Protein AF-A0A7W0K2X6-F1 (afdb_monomer_lite)

Foldseek 3Di:
DDDAAEEEEAEAPPPPLLVQQCVLPVSHHYDYDYLVPDDLQVQLVDPAYAYEFAPQDPSSVVVQVVCLVPVSSNNNYAYEYEYCVLDDDHNHPYYDNSVDHNVVCSVVVVVRRD

Sequence (114 aa):
MDDPQVIDAFLDEGSAAVDDVAAALADCRFESRAFGEIDPAGCASLLPTLVLVDATGAAGVAFLGDLDLDPDHVAGAPIVALTTDGEVRAGVDATVDVTAPAEAWVRMVQDLLR

pLDDT: mean 70.43, std 9.6, range [37.56, 86.44]

Radius of gyration: 12.87 Å; chains: 1; bounding box: 29×33×32 Å

Secondary structure (DSSP, 8-state):
-PPPPEEEEE--TT-HHHHHHHHHTTTSEEEEE-GGG--GGGGGG-TTEEEEEE-SSHHHHHHHHHHHH-GGGGTT--EEEEESS-PPPTT-SEEEETTS-HHHHHHHHHHHT-

Structure (mmCIF, N/CA/C/O backbone):
data_AF-A0A7W0K2X6-F1
#
_entry.id   AF-A0A7W0K2X6-F1
#
loop_
_atom_site.group_PDB
_atom_site.id
_atom_site.type_symbol
_atom_site.label_atom_id
_atom_site.label_alt_id
_atom_site.label_comp_id
_atom_site.label_asym_id
_atom_site.label_entity_id
_atom_site.label_seq_id
_atom_site.pdbx_PDB_ins_code
_atom_site.Cartn_x
_atom_site.Cartn_y
_atom_site.Cartn_z
_atom_site.occupancy
_atom_site.B_iso_or_equiv
_atom_site.auth_seq_id
_atom_site.auth_comp_id
_atom_site.auth_asym_id
_atom_site.auth_atom_id
_atom_site.pdbx_PDB_model_num
ATOM 1 N N . MET A 1 1 ? 5.113 -22.968 15.387 1.00 37.56 1 MET A N 1
ATOM 2 C CA . MET A 1 1 ? 5.436 -21.597 15.806 1.00 37.56 1 MET A CA 1
ATOM 3 C C . MET A 1 1 ? 5.251 -20.811 14.536 1.00 37.56 1 MET A C 1
ATOM 5 O O . MET A 1 1 ? 5.981 -21.101 13.601 1.00 37.56 1 MET A O 1
ATOM 9 N N . ASP A 1 2 ? 4.187 -20.021 14.440 1.00 50.50 2 ASP A N 1
ATOM 10 C CA . ASP A 1 2 ? 3.994 -19.134 13.293 1.00 50.50 2 ASP A CA 1
ATOM 11 C C . ASP A 1 2 ? 5.125 -18.106 13.321 1.00 50.50 2 ASP A C 1
ATOM 13 O O . ASP A 1 2 ? 5.329 -17.440 14.340 1.00 50.50 2 ASP A O 1
ATOM 17 N N . ASP A 1 3 ? 5.918 -18.063 12.254 1.00 52.25 3 ASP A N 1
ATOM 18 C CA . ASP A 1 3 ? 6.887 -16.994 12.048 1.00 52.25 3 ASP A CA 1
ATOM 19 C C . ASP A 1 3 ? 6.125 -15.661 11.948 1.00 52.25 3 ASP A C 1
ATOM 21 O O . ASP A 1 3 ? 5.065 -15.613 11.315 1.00 52.25 3 ASP A O 1
ATOM 25 N N . PRO A 1 4 ? 6.609 -14.581 12.587 1.00 55.44 4 PRO A N 1
ATOM 26 C CA . PRO A 1 4 ? 5.953 -13.285 12.498 1.00 55.44 4 PRO A CA 1
ATOM 27 C C . PRO A 1 4 ? 5.925 -12.826 11.038 1.00 55.44 4 PRO A C 1
ATOM 29 O O . PRO A 1 4 ? 6.968 -12.741 10.389 1.00 55.44 4 PRO A O 1
ATOM 32 N N . GLN A 1 5 ? 4.730 -12.524 10.533 1.00 60.25 5 GLN A N 1
ATOM 33 C CA . GLN A 1 5 ? 4.548 -11.983 9.190 1.00 60.25 5 GLN A CA 1
ATOM 34 C C . GLN A 1 5 ? 5.158 -10.580 9.130 1.00 60.25 5 GLN A C 1
ATOM 36 O O . GLN A 1 5 ? 4.933 -9.754 10.025 1.00 60.25 5 GLN A O 1
ATOM 41 N N . VAL A 1 6 ? 5.974 -10.336 8.105 1.00 61.69 6 VAL A N 1
ATOM 42 C CA . VAL A 1 6 ? 6.642 -9.052 7.887 1.00 61.69 6 VAL A CA 1
ATOM 43 C C . VAL A 1 6 ? 5.843 -8.269 6.856 1.00 61.69 6 VAL A C 1
ATOM 45 O O . VAL A 1 6 ? 5.392 -8.813 5.852 1.00 61.69 6 VAL A O 1
ATOM 48 N N . ILE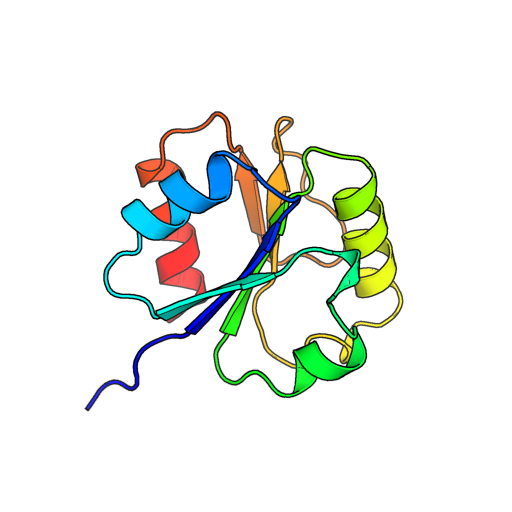 A 1 7 ? 5.629 -6.989 7.124 1.00 63.69 7 ILE A N 1
ATOM 49 C CA . ILE A 1 7 ? 4.995 -6.064 6.195 1.00 63.69 7 ILE A CA 1
ATOM 50 C C . ILE A 1 7 ? 6.004 -4.959 5.921 1.00 63.69 7 ILE A C 1
ATOM 52 O O . ILE A 1 7 ? 6.385 -4.225 6.837 1.00 63.69 7 ILE A O 1
ATOM 56 N N . ASP A 1 8 ? 6.430 -4.860 4.666 1.00 68.31 8 ASP A N 1
ATOM 57 C CA . ASP A 1 8 ? 7.273 -3.774 4.189 1.00 68.31 8 ASP A CA 1
ATOM 58 C C . ASP A 1 8 ? 6.372 -2.721 3.543 1.00 68.31 8 ASP A C 1
ATOM 60 O O . ASP A 1 8 ? 5.610 -2.982 2.610 1.00 68.31 8 ASP A O 1
ATOM 64 N N . ALA A 1 9 ? 6.437 -1.508 4.067 1.00 64.19 9 ALA A N 1
ATOM 65 C CA . ALA A 1 9 ? 5.651 -0.389 3.596 1.00 64.19 9 ALA A CA 1
ATOM 66 C C . ALA A 1 9 ? 6.558 0.675 2.976 1.00 64.19 9 ALA A C 1
ATOM 68 O O . ALA A 1 9 ? 7.453 1.233 3.612 1.00 64.19 9 ALA A O 1
ATOM 69 N N . PHE A 1 10 ? 6.292 0.966 1.714 1.00 69.62 10 PHE A N 1
ATOM 70 C CA . PHE A 1 10 ? 6.958 1.964 0.898 1.00 69.62 10 PHE A CA 1
ATOM 71 C C . PHE A 1 10 ? 6.052 3.180 0.812 1.00 69.62 10 PHE A C 1
ATOM 73 O O . PHE A 1 10 ? 5.091 3.219 0.043 1.00 69.62 10 PHE A O 1
ATOM 80 N N . LEU A 1 11 ? 6.311 4.143 1.685 1.00 65.38 11 LEU A N 1
ATOM 81 C CA . LEU A 1 11 ? 5.427 5.276 1.925 1.00 65.38 11 LEU A CA 1
ATOM 82 C C . LEU A 1 11 ? 6.250 6.568 1.831 1.00 65.38 11 LEU A C 1
ATOM 84 O O . LEU A 1 11 ? 7.464 6.562 2.047 1.00 65.38 11 LEU A O 1
ATOM 88 N N . ASP A 1 12 ? 5.604 7.679 1.480 1.00 60.34 12 ASP A N 1
ATOM 89 C CA . ASP A 1 12 ? 6.258 8.992 1.515 1.00 60.34 12 ASP A CA 1
ATOM 90 C C . ASP A 1 12 ? 6.569 9.380 2.978 1.00 60.34 12 ASP A C 1
ATOM 92 O O . ASP A 1 12 ? 5.844 8.978 3.899 1.00 60.34 12 ASP A O 1
ATOM 96 N N . GLU A 1 13 ? 7.650 10.131 3.223 1.00 53.50 13 GLU A N 1
ATOM 97 C CA . GLU A 1 13 ? 8.030 10.521 4.588 1.00 53.50 13 GLU A CA 1
ATOM 98 C C . GLU A 1 13 ? 6.890 11.305 5.263 1.00 53.50 13 GLU A C 1
ATOM 100 O O . GLU A 1 13 ? 6.507 12.390 4.829 1.00 53.50 13 GLU A O 1
ATOM 105 N N . GLY A 1 14 ? 6.359 10.769 6.368 1.00 54.06 14 GLY A N 1
ATOM 106 C CA . GLY A 1 14 ? 5.288 11.415 7.133 1.00 54.06 14 GLY A CA 1
ATOM 107 C C . GLY A 1 14 ? 3.867 11.138 6.632 1.00 54.06 14 GLY A C 1
ATOM 108 O O . GLY A 1 14 ? 2.950 11.881 6.987 1.00 54.06 14 GLY A O 1
ATOM 109 N N . SER A 1 15 ? 3.656 10.088 5.833 1.00 62.28 15 SER A N 1
ATOM 110 C CA . SER A 1 15 ? 2.307 9.659 5.450 1.00 62.28 15 SER A CA 1
ATOM 111 C C . SER A 1 15 ? 1.516 9.163 6.673 1.00 62.28 15 SER A C 1
ATOM 113 O O . SER A 1 15 ? 1.901 8.201 7.332 1.00 62.28 15 SER A O 1
ATOM 115 N N . ALA A 1 16 ? 0.377 9.801 6.971 1.00 66.38 16 ALA A N 1
ATOM 116 C CA . ALA A 1 16 ? -0.525 9.395 8.060 1.00 66.38 16 ALA A CA 1
ATOM 117 C C . ALA A 1 16 ? -1.063 7.962 7.881 1.00 66.38 16 ALA A C 1
ATOM 119 O O . ALA A 1 16 ? -1.401 7.293 8.855 1.00 66.38 16 ALA A O 1
ATOM 120 N N . ALA A 1 17 ? -1.070 7.466 6.640 1.00 63.97 17 ALA A N 1
ATOM 121 C CA . ALA A 1 17 ? -1.428 6.090 6.336 1.00 63.97 17 ALA A CA 1
ATOM 122 C C . ALA A 1 17 ? -0.454 5.076 6.969 1.00 63.97 17 ALA A C 1
ATOM 124 O O . ALA A 1 17 ? -0.873 3.965 7.269 1.00 63.97 17 ALA A O 1
ATOM 125 N N . VAL A 1 18 ? 0.814 5.444 7.225 1.00 63.88 18 VAL A N 1
ATOM 126 C CA . VAL A 1 18 ? 1.801 4.569 7.895 1.00 63.88 18 VAL A CA 1
ATOM 127 C C . VAL A 1 18 ? 1.316 4.205 9.297 1.00 63.88 18 VAL A C 1
ATOM 129 O O . VAL A 1 18 ? 1.273 3.031 9.664 1.00 63.88 18 VAL A O 1
ATOM 132 N N . ASP A 1 19 ? 0.950 5.224 10.074 1.00 70.38 19 ASP A N 1
ATOM 133 C CA . ASP A 1 19 ? 0.585 5.075 11.478 1.00 70.38 19 ASP A CA 1
ATOM 134 C C . ASP A 1 19 ? -0.753 4.350 11.620 1.00 70.38 19 ASP A C 1
ATOM 136 O O . ASP A 1 19 ? -0.883 3.449 12.451 1.00 70.38 19 ASP A O 1
ATOM 140 N N . ASP A 1 20 ? -1.724 4.687 10.767 1.00 71.81 20 ASP A N 1
ATOM 141 C CA . ASP A 1 20 ? -3.028 4.026 10.746 1.00 71.81 20 ASP A CA 1
ATOM 142 C C . ASP A 1 20 ? -2.894 2.545 10.373 1.00 71.81 20 ASP A C 1
ATOM 144 O O . ASP A 1 20 ? -3.550 1.687 10.974 1.00 71.81 20 ASP A O 1
ATOM 148 N N . VAL A 1 21 ? -2.012 2.221 9.419 1.00 67.69 21 VAL A N 1
ATOM 149 C CA . VAL A 1 21 ? -1.805 0.838 8.994 1.00 67.69 21 VAL A CA 1
ATOM 150 C C . VAL A 1 21 ? -1.066 0.025 10.055 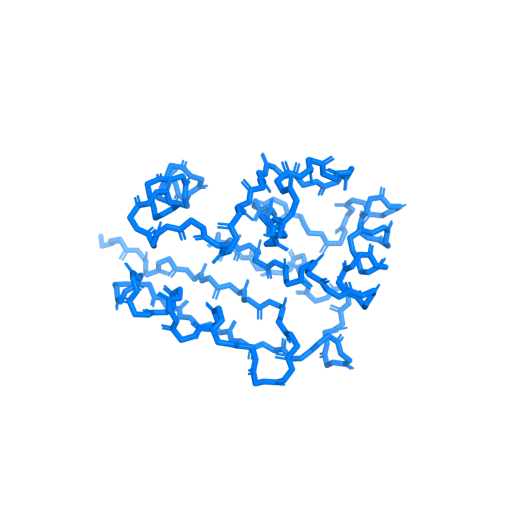1.00 67.69 21 VAL A C 1
ATOM 152 O O . VAL A 1 21 ? -1.505 -1.074 10.405 1.00 67.69 21 VAL A O 1
ATOM 155 N N . ALA A 1 22 ? 0.019 0.570 10.605 1.00 69.38 22 ALA A N 1
ATOM 156 C CA . ALA A 1 22 ? 0.789 -0.080 11.660 1.00 69.38 22 ALA A CA 1
ATOM 157 C C . ALA A 1 22 ? -0.052 -0.294 12.931 1.00 69.38 22 ALA A C 1
ATOM 159 O O . ALA A 1 22 ? 0.029 -1.351 13.558 1.00 69.38 22 ALA A O 1
ATOM 160 N N . ALA A 1 23 ? -0.907 0.669 13.290 1.00 74.19 23 ALA A N 1
ATOM 161 C CA . ALA A 1 23 ? -1.826 0.538 14.418 1.00 74.19 23 ALA A CA 1
ATOM 162 C C . ALA A 1 23 ? -2.877 -0.559 14.191 1.00 74.19 23 ALA A C 1
ATOM 164 O O . ALA A 1 23 ? -3.228 -1.286 15.123 1.00 74.19 23 ALA A O 1
ATOM 165 N N . ALA A 1 24 ? -3.373 -0.695 12.961 1.00 69.56 24 ALA A N 1
ATOM 166 C CA . ALA A 1 24 ? -4.379 -1.690 12.615 1.00 69.56 24 ALA A CA 1
ATOM 167 C C . ALA A 1 24 ? -3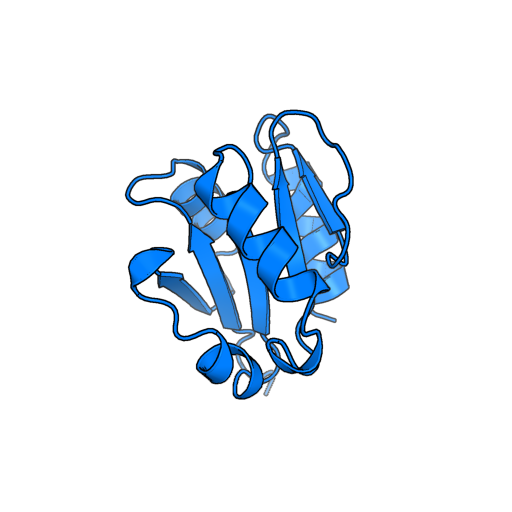.808 -3.116 12.482 1.00 69.56 24 ALA A C 1
ATOM 169 O O . ALA A 1 24 ? -4.547 -4.092 12.619 1.00 69.56 24 ALA A O 1
ATOM 170 N N . LEU A 1 25 ? -2.496 -3.241 12.258 1.00 69.62 25 LEU A N 1
ATOM 171 C CA . LEU A 1 25 ? -1.767 -4.503 12.098 1.00 69.62 25 LEU A CA 1
ATOM 172 C C . LEU A 1 25 ? -0.698 -4.688 13.186 1.00 69.62 25 LEU A C 1
ATOM 174 O O . LEU A 1 25 ? 0.421 -5.112 12.909 1.00 69.62 25 LEU A O 1
ATOM 178 N N . ALA A 1 26 ? -1.058 -4.407 14.441 1.00 68.62 26 ALA A N 1
ATOM 179 C CA . ALA A 1 26 ? -0.139 -4.426 15.584 1.00 68.62 26 ALA A CA 1
ATOM 180 C C . ALA A 1 26 ? 0.539 -5.788 15.860 1.00 68.62 26 ALA A C 1
ATOM 182 O O . ALA A 1 26 ? 1.565 -5.833 16.539 1.00 68.62 26 ALA A O 1
ATOM 183 N N . ASP A 1 27 ? -0.019 -6.891 15.350 1.00 67.50 27 ASP A N 1
ATOM 184 C CA . ASP A 1 27 ? 0.559 -8.239 15.458 1.00 67.50 27 ASP A CA 1
ATOM 185 C C . ASP A 1 27 ? 1.627 -8.537 14.382 1.00 67.50 27 ASP A C 1
ATOM 187 O O . ASP A 1 27 ? 2.310 -9.560 14.457 1.00 67.50 27 ASP A O 1
ATOM 191 N N . CYS A 1 28 ? 1.783 -7.664 13.380 1.00 65.88 28 CYS A N 1
ATOM 192 C CA . CYS A 1 28 ? 2.743 -7.821 12.287 1.00 65.88 28 CYS A CA 1
ATOM 193 C C . CYS A 1 28 ? 4.033 -7.041 12.562 1.00 65.88 28 CYS A C 1
ATOM 195 O O . CYS A 1 28 ? 4.028 -5.982 13.194 1.00 65.88 2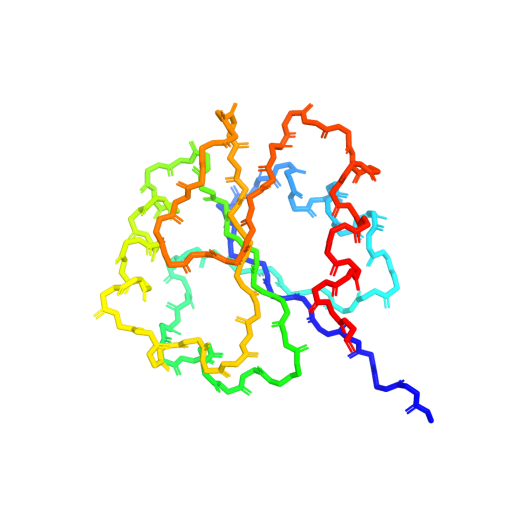8 CYS A O 1
ATOM 197 N N . ARG A 1 29 ? 5.165 -7.530 12.042 1.00 68.69 29 ARG A N 1
ATOM 198 C CA . ARG A 1 29 ? 6.404 -6.747 12.043 1.00 68.69 29 ARG A CA 1
ATOM 199 C C . ARG A 1 29 ? 6.344 -5.749 10.890 1.00 68.69 29 ARG A C 1
ATOM 201 O O . ARG A 1 29 ? 6.365 -6.160 9.738 1.00 68.69 29 ARG A O 1
ATOM 208 N N . PHE A 1 30 ? 6.297 -4.462 11.215 1.00 69.12 30 PHE A N 1
ATOM 209 C CA . PHE A 1 30 ? 6.220 -3.380 10.237 1.00 69.12 30 PHE A CA 1
ATOM 210 C C . PHE A 1 30 ? 7.599 -2.763 9.982 1.00 69.12 30 PHE A C 1
ATOM 212 O O . PHE A 1 30 ? 8.264 -2.327 10.925 1.00 69.12 30 PHE A O 1
ATOM 219 N N . GLU A 1 31 ? 8.021 -2.703 8.722 1.00 71.75 31 GLU A N 1
ATOM 220 C CA . GLU A 1 31 ? 9.181 -1.924 8.284 1.00 71.75 31 GLU A CA 1
ATOM 221 C C . GLU A 1 31 ? 8.724 -0.869 7.275 1.00 71.75 31 GLU A C 1
ATOM 223 O O . GLU A 1 31 ? 8.195 -1.197 6.221 1.00 71.75 31 GLU A O 1
ATOM 228 N N . SER A 1 32 ? 8.909 0.413 7.595 1.00 70.81 32 SER A N 1
ATOM 229 C CA . SER A 1 32 ? 8.605 1.519 6.680 1.00 70.81 32 SER A CA 1
ATOM 230 C C . SER A 1 32 ? 9.888 2.093 6.088 1.00 70.81 32 SER A C 1
ATOM 232 O O . SER A 1 32 ? 10.833 2.357 6.839 1.00 70.81 32 SER A O 1
ATOM 234 N N . ARG A 1 33 ? 9.921 2.339 4.776 1.00 71.69 33 ARG A N 1
ATOM 235 C CA . ARG A 1 33 ? 11.054 2.981 4.087 1.00 71.69 33 ARG A CA 1
ATOM 236 C C . ARG A 1 33 ? 10.559 4.054 3.124 1.00 71.69 33 ARG A C 1
ATOM 238 O O . ARG A 1 33 ? 9.508 3.883 2.505 1.00 71.69 33 ARG A O 1
ATOM 245 N N . ALA A 1 34 ? 11.327 5.133 2.981 1.00 70.00 34 ALA A N 1
ATOM 246 C CA . ALA A 1 34 ? 11.034 6.157 1.986 1.00 70.00 34 ALA A CA 1
ATOM 247 C C . ALA A 1 34 ? 11.345 5.638 0.576 1.00 70.00 34 ALA A C 1
ATOM 249 O O . ALA A 1 34 ? 12.306 4.892 0.383 1.00 70.00 34 ALA A O 1
ATOM 250 N N . PHE A 1 35 ? 10.590 6.085 -0.433 1.00 65.12 35 PHE A N 1
ATOM 251 C CA . PHE A 1 35 ? 10.767 5.627 -1.820 1.00 65.12 35 PHE A CA 1
ATOM 252 C C . PHE A 1 35 ? 12.201 5.762 -2.350 1.00 65.12 35 PHE A C 1
ATOM 254 O O . PHE A 1 35 ? 12.686 4.882 -3.054 1.00 65.12 35 PHE A O 1
ATOM 261 N N . GLY A 1 36 ? 12.899 6.841 -1.986 1.00 64.88 36 GLY A N 1
ATOM 262 C CA . GLY A 1 36 ? 14.282 7.088 -2.411 1.00 64.88 36 GLY A CA 1
ATOM 263 C C . GLY A 1 36 ? 15.334 6.183 -1.757 1.00 64.88 36 GLY A C 1
ATOM 264 O O . GLY A 1 36 ? 16.491 6.215 -2.171 1.00 64.88 36 GLY A O 1
ATOM 265 N N . GLU A 1 37 ? 14.958 5.400 -0.744 1.00 68.44 37 GLU A N 1
ATOM 266 C CA . GLU A 1 37 ? 15.846 4.495 -0.001 1.00 68.44 37 GLU A CA 1
ATOM 267 C C . GLU A 1 37 ? 15.662 3.024 -0.399 1.00 68.44 37 GLU A C 1
ATOM 269 O O . GLU A 1 37 ? 16.388 2.151 0.082 1.00 68.44 37 GLU A O 1
ATOM 274 N N . ILE A 1 38 ? 14.691 2.735 -1.267 1.00 67.31 38 ILE A N 1
ATOM 275 C CA . ILE A 1 38 ? 14.392 1.380 -1.717 1.00 67.31 38 ILE A CA 1
ATOM 276 C C . ILE A 1 38 ? 15.278 1.070 -2.916 1.00 67.31 38 ILE A C 1
ATOM 278 O O . ILE A 1 38 ? 15.164 1.698 -3.966 1.00 67.31 38 ILE A O 1
ATOM 282 N N . ASP A 1 39 ? 16.136 0.066 -2.766 1.00 66.06 39 ASP A N 1
ATOM 283 C CA . ASP A 1 39 ? 16.723 -0.609 -3.917 1.00 66.06 39 ASP A CA 1
ATOM 284 C C . ASP A 1 39 ? 15.668 -1.575 -4.489 1.00 66.06 39 ASP A C 1
ATOM 286 O O . ASP A 1 39 ? 15.296 -2.524 -3.787 1.00 66.06 39 ASP A O 1
ATOM 290 N N . PRO A 1 40 ? 15.176 -1.370 -5.727 1.00 55.94 40 PRO A N 1
ATOM 291 C CA . PRO A 1 40 ? 14.179 -2.244 -6.346 1.00 55.94 40 PRO A CA 1
ATOM 292 C C . PRO A 1 40 ? 14.621 -3.712 -6.397 1.00 55.94 40 PRO A C 1
ATOM 294 O O . PRO A 1 40 ? 13.797 -4.612 -6.267 1.00 55.94 40 PRO A O 1
ATOM 297 N N . ALA A 1 41 ? 15.928 -3.974 -6.507 1.00 60.06 41 ALA A N 1
ATOM 298 C CA . ALA A 1 41 ? 16.476 -5.328 -6.506 1.00 60.06 41 ALA A CA 1
ATOM 299 C C . ALA A 1 41 ? 16.486 -5.976 -5.105 1.00 60.06 41 ALA A C 1
ATOM 301 O O . ALA A 1 41 ? 16.619 -7.195 -4.983 1.00 60.06 41 ALA A O 1
ATOM 302 N N . GLY A 1 42 ? 16.345 -5.182 -4.039 1.00 58.81 42 GLY A N 1
ATOM 303 C CA . GLY A 1 42 ? 16.289 -5.650 -2.653 1.00 58.81 42 GLY A CA 1
ATOM 304 C C . GLY A 1 42 ? 14.934 -6.240 -2.248 1.00 58.81 42 GLY A C 1
ATOM 305 O O . GLY A 1 42 ? 14.881 -7.032 -1.304 1.00 58.81 42 GLY A O 1
ATOM 306 N N . CYS A 1 43 ? 13.860 -5.907 -2.970 1.00 56.81 43 CYS A N 1
ATOM 307 C CA . CYS A 1 43 ? 12.502 -6.379 -2.687 1.00 56.81 43 CYS A CA 1
ATOM 308 C C . CYS A 1 43 ? 12.329 -7.892 -2.917 1.00 56.81 43 CYS A C 1
ATOM 310 O O . CYS A 1 43 ? 11.578 -8.545 -2.196 1.00 56.81 43 CYS A O 1
ATOM 312 N N . ALA A 1 44 ? 13.086 -8.487 -3.843 1.00 53.53 44 ALA A N 1
ATOM 313 C CA . ALA A 1 44 ? 12.999 -9.909 -4.186 1.00 53.53 44 ALA A CA 1
ATOM 314 C C . ALA A 1 44 ? 13.529 -10.867 -3.095 1.00 53.53 44 ALA A C 1
ATOM 316 O O . ALA A 1 44 ? 13.302 -12.074 -3.165 1.00 53.53 44 ALA A O 1
ATOM 317 N N . SER A 1 45 ? 14.250 -10.362 -2.085 1.00 54.06 45 SER A N 1
ATOM 318 C CA . SER A 1 45 ? 14.788 -11.174 -0.978 1.00 54.06 45 SER A CA 1
ATOM 319 C C . SER A 1 45 ? 13.808 -11.331 0.198 1.00 54.06 45 SER A C 1
ATOM 321 O O . SER A 1 45 ? 14.162 -11.944 1.212 1.00 54.06 45 SER A O 1
ATOM 323 N N . LEU A 1 46 ? 12.614 -10.748 0.106 1.00 54.16 46 LEU A N 1
ATOM 324 C CA . LEU A 1 46 ? 11.680 -10.612 1.217 1.00 54.16 46 LEU A CA 1
ATOM 325 C C . LEU A 1 46 ? 10.664 -11.777 1.218 1.00 54.16 46 LEU A C 1
ATOM 327 O O . LEU A 1 46 ? 9.716 -11.809 0.442 1.00 54.16 46 LEU A O 1
ATOM 331 N N . LEU A 1 47 ? 10.894 -12.778 2.075 1.00 53.44 47 LEU A N 1
ATOM 332 C CA . LEU A 1 47 ? 9.966 -13.888 2.358 1.00 53.44 47 LEU A CA 1
ATOM 333 C C . LEU A 1 47 ? 9.035 -13.528 3.531 1.00 53.44 47 LEU A C 1
ATOM 335 O O . LEU A 1 47 ? 9.496 -12.894 4.477 1.00 53.44 47 LEU A O 1
ATOM 339 N N . PRO A 1 48 ? 7.848 -14.157 3.609 1.00 57.16 48 PRO A N 1
ATOM 340 C CA . PRO A 1 48 ? 6.634 -13.643 2.979 1.00 57.16 48 PRO A CA 1
ATOM 341 C C . PRO A 1 48 ? 6.350 -12.215 3.460 1.00 57.16 48 PRO A C 1
ATOM 343 O O . PRO A 1 48 ? 5.962 -11.990 4.609 1.00 57.16 48 PRO A O 1
ATOM 346 N N . THR A 1 49 ? 6.552 -11.267 2.557 1.00 70.62 49 THR A N 1
ATOM 347 C CA . THR A 1 49 ? 6.356 -9.850 2.827 1.00 70.62 49 THR A CA 1
ATOM 348 C C . THR A 1 49 ? 5.160 -9.351 2.038 1.00 70.62 49 THR A C 1
ATOM 350 O O . THR A 1 49 ? 5.074 -9.588 0.839 1.00 70.62 49 THR A O 1
ATOM 353 N N . LEU A 1 50 ? 4.237 -8.651 2.692 1.00 76.56 50 LEU A N 1
ATOM 354 C CA . LEU A 1 50 ? 3.302 -7.783 1.979 1.00 76.56 50 LEU A CA 1
ATOM 355 C C . LEU A 1 50 ? 4.005 -6.463 1.689 1.00 76.56 50 LEU A C 1
ATOM 357 O O . LEU A 1 50 ? 4.586 -5.872 2.600 1.00 76.56 50 LEU A O 1
ATOM 361 N N . VAL A 1 51 ? 3.898 -5.994 0.453 1.00 79.69 51 VAL A N 1
ATOM 362 C CA . VAL A 1 51 ? 4.397 -4.692 0.033 1.00 79.69 51 VAL A CA 1
ATOM 363 C C . VAL A 1 51 ? 3.246 -3.697 -0.037 1.00 79.69 51 VAL A C 1
ATOM 365 O O . VAL A 1 51 ? 2.326 -3.861 -0.833 1.00 79.69 51 VAL A O 1
ATOM 368 N N . LEU A 1 52 ? 3.304 -2.636 0.763 1.00 81.25 52 LEU A N 1
ATOM 369 C CA . LEU A 1 52 ? 2.362 -1.516 0.681 1.00 81.25 52 LEU A CA 1
ATOM 370 C C . LEU A 1 52 ? 3.021 -0.339 -0.025 1.00 81.25 52 LEU A C 1
ATOM 372 O O . LEU A 1 52 ? 4.125 0.039 0.342 1.00 81.25 52 LEU A O 1
ATOM 376 N N . VAL A 1 53 ? 2.348 0.271 -0.995 1.00 81.88 53 VAL A N 1
ATOM 377 C CA . VAL A 1 53 ? 2.881 1.421 -1.737 1.00 81.88 53 VAL A CA 1
ATOM 378 C C . VAL A 1 53 ? 1.954 2.620 -1.585 1.00 81.88 53 VAL A C 1
ATOM 380 O O . VAL A 1 53 ? 0.803 2.551 -2.015 1.00 81.88 53 VAL A O 1
ATOM 383 N N . ASP A 1 54 ? 2.445 3.731 -1.021 1.00 82.94 54 ASP A N 1
ATOM 384 C CA . ASP A 1 54 ? 1.710 5.005 -0.992 1.00 82.94 54 ASP A CA 1
ATOM 385 C C . ASP A 1 54 ? 1.641 5.595 -2.391 1.00 82.94 54 ASP A C 1
ATOM 387 O O . ASP A 1 54 ? 2.547 6.273 -2.869 1.00 82.94 54 ASP A O 1
ATOM 391 N N . ALA A 1 55 ? 0.525 5.341 -3.044 1.00 83.12 55 ALA A N 1
ATOM 392 C CA . ALA A 1 55 ? 0.282 5.710 -4.412 1.00 83.12 55 ALA A CA 1
ATOM 393 C C . ALA A 1 55 ? -0.685 6.916 -4.494 1.00 83.12 55 ALA A C 1
ATOM 395 O O . ALA A 1 55 ? -1.267 7.192 -5.547 1.00 83.12 55 ALA A O 1
ATOM 396 N N . THR A 1 56 ? -0.844 7.675 -3.405 1.00 82.38 56 THR A N 1
ATOM 397 C CA . THR A 1 56 ? -1.633 8.920 -3.380 1.00 82.38 56 THR A CA 1
ATOM 398 C C . THR A 1 56 ? -0.915 10.080 -4.077 1.00 82.38 56 THR A C 1
ATOM 400 O O . THR A 1 56 ? -1.557 10.986 -4.613 1.00 82.38 56 THR A O 1
ATOM 403 N N . GLY A 1 57 ? 0.421 10.030 -4.118 1.00 77.81 57 GLY A N 1
ATOM 404 C CA . GLY A 1 57 ? 1.291 10.984 -4.801 1.00 77.81 57 GLY A CA 1
ATOM 405 C C . GLY A 1 57 ? 1.933 10.427 -6.077 1.00 77.81 57 GLY A C 1
ATOM 406 O O . GLY A 1 57 ? 1.959 9.222 -6.328 1.00 77.81 57 GLY A O 1
ATOM 407 N N . ALA A 1 58 ? 2.513 11.319 -6.889 1.00 80.12 58 ALA A N 1
ATOM 408 C CA . ALA A 1 58 ? 3.131 10.953 -8.168 1.00 80.12 58 ALA A CA 1
ATOM 409 C C . ALA A 1 58 ? 4.352 10.021 -8.023 1.00 80.12 58 ALA A C 1
ATOM 411 O O . ALA A 1 58 ? 4.623 9.239 -8.931 1.00 80.12 58 ALA A O 1
ATOM 412 N N . ALA A 1 59 ? 5.071 10.084 -6.895 1.00 79.31 59 ALA A N 1
ATOM 413 C CA . ALA A 1 59 ? 6.232 9.233 -6.630 1.00 79.31 59 ALA A CA 1
ATOM 414 C C . ALA A 1 59 ? 5.843 7.751 -6.519 1.00 79.31 59 ALA A C 1
ATOM 416 O O . ALA A 1 59 ? 6.428 6.917 -7.205 1.00 79.31 59 ALA A O 1
ATOM 417 N N . GLY A 1 60 ? 4.803 7.429 -5.746 1.00 78.00 60 GLY A N 1
ATOM 418 C CA . GLY A 1 60 ? 4.311 6.056 -5.648 1.00 78.00 60 GLY A CA 1
ATOM 419 C C . GLY A 1 60 ? 3.654 5.555 -6.931 1.00 78.00 60 GLY A C 1
ATOM 420 O O . GLY A 1 60 ? 3.821 4.393 -7.282 1.00 78.00 60 GLY A O 1
ATOM 421 N N . VAL A 1 61 ? 2.964 6.425 -7.685 1.00 82.06 61 VAL A N 1
ATOM 422 C CA . VAL A 1 61 ? 2.460 6.072 -9.031 1.00 82.06 61 VAL A CA 1
ATOM 423 C C . VAL A 1 61 ? 3.615 5.647 -9.944 1.00 82.06 61 VAL A C 1
ATOM 425 O O . VAL A 1 61 ? 3.503 4.637 -10.633 1.00 82.06 61 VAL A O 1
ATOM 428 N N . ALA A 1 62 ? 4.714 6.409 -9.947 1.00 81.94 62 ALA A N 1
ATOM 429 C CA . ALA A 1 62 ? 5.891 6.101 -10.753 1.00 81.94 62 ALA A CA 1
ATOM 430 C C . ALA A 1 62 ? 6.562 4.796 -10.304 1.00 81.94 62 ALA A C 1
ATOM 432 O O . ALA A 1 62 ? 6.846 3.953 -11.146 1.00 81.94 62 ALA A O 1
ATOM 433 N N . PHE A 1 63 ? 6.713 4.588 -8.991 1.00 79.12 63 PHE A N 1
ATOM 434 C CA . PHE A 1 63 ? 7.270 3.355 -8.432 1.00 79.12 63 PHE A CA 1
ATOM 435 C C . PHE A 1 63 ? 6.465 2.112 -8.839 1.00 79.12 63 PHE A C 1
ATOM 437 O O . PHE A 1 63 ? 7.045 1.124 -9.274 1.00 79.12 63 PHE A O 1
ATOM 444 N N . LEU A 1 64 ? 5.129 2.167 -8.778 1.00 79.94 64 LEU A N 1
ATOM 445 C CA . LEU A 1 64 ? 4.276 1.074 -9.266 1.00 79.94 64 LEU A CA 1
ATOM 446 C C . LEU A 1 64 ? 4.450 0.821 -10.768 1.00 79.94 64 LEU A C 1
ATOM 448 O O . LEU A 1 64 ? 4.448 -0.327 -11.199 1.00 79.94 64 LEU A O 1
ATOM 452 N N . GLY A 1 65 ? 4.619 1.883 -11.561 1.00 79.00 65 GLY A N 1
ATOM 453 C CA . GLY A 1 65 ? 4.927 1.757 -12.985 1.00 79.00 65 GLY A CA 1
ATOM 454 C C . GLY A 1 65 ? 6.264 1.057 -13.237 1.00 79.00 65 GLY A C 1
ATOM 455 O O . GLY A 1 65 ? 6.347 0.210 -14.121 1.00 79.00 65 GLY A O 1
ATOM 456 N N . ASP A 1 66 ? 7.288 1.359 -12.439 1.00 76.38 66 ASP A N 1
ATOM 457 C CA . ASP A 1 66 ? 8.597 0.707 -12.533 1.00 76.38 66 ASP A CA 1
ATOM 458 C C . ASP A 1 66 ? 8.538 -0.774 -12.110 1.00 76.38 66 ASP A C 1
ATOM 460 O O . ASP A 1 66 ? 9.222 -1.607 -12.706 1.00 76.38 66 ASP A O 1
ATOM 464 N N . LEU A 1 67 ? 7.685 -1.124 -11.138 1.00 73.44 67 LEU A N 1
ATOM 465 C CA . LEU A 1 67 ? 7.434 -2.515 -10.737 1.00 73.44 67 LEU A CA 1
ATOM 466 C C . LEU A 1 67 ? 6.708 -3.330 -11.819 1.00 73.44 67 LEU A C 1
ATOM 468 O O . LEU A 1 67 ? 7.057 -4.485 -12.045 1.00 73.44 67 LEU A O 1
ATOM 472 N N . ASP A 1 68 ? 5.732 -2.743 -12.518 1.00 72.12 68 ASP A N 1
ATOM 473 C CA . ASP A 1 68 ? 5.019 -3.410 -13.624 1.00 72.12 68 ASP A CA 1
ATOM 474 C C . ASP A 1 68 ? 5.949 -3.715 -14.814 1.00 72.12 68 ASP A C 1
ATOM 476 O O . ASP A 1 68 ? 5.796 -4.721 -15.509 1.00 72.12 68 ASP A O 1
ATOM 480 N N . LEU A 1 69 ? 6.952 -2.859 -15.034 1.00 64.06 69 LEU A N 1
ATOM 481 C CA . LEU A 1 69 ? 7.936 -3.019 -16.105 1.00 64.06 69 LEU A CA 1
ATOM 482 C C . LEU A 1 69 ? 8.973 -4.117 -15.829 1.00 64.06 69 LEU A C 1
ATOM 484 O O . LEU A 1 69 ? 9.604 -4.591 -16.778 1.00 64.06 69 LEU A O 1
ATOM 488 N N . ASP A 1 70 ? 9.145 -4.524 -14.572 1.00 67.19 70 ASP A N 1
ATOM 489 C CA . ASP A 1 70 ? 10.100 -5.553 -14.166 1.00 67.19 70 ASP A CA 1
ATOM 490 C C . ASP A 1 70 ? 9.559 -6.356 -12.961 1.00 67.19 70 ASP A C 1
ATOM 492 O O . ASP A 1 70 ? 9.870 -6.064 -11.800 1.00 67.19 70 ASP A O 1
ATOM 496 N N . PRO A 1 71 ? 8.719 -7.375 -13.232 1.00 59.00 71 PRO A N 1
ATOM 497 C CA . PRO A 1 71 ? 8.024 -8.149 -12.203 1.00 59.00 71 PRO A CA 1
ATOM 498 C C . PRO A 1 71 ? 8.960 -9.041 -11.376 1.00 59.00 71 PRO A C 1
ATOM 500 O O . PRO A 1 71 ? 8.545 -9.565 -10.341 1.00 59.00 71 PRO A O 1
ATOM 503 N N . ASP A 1 72 ? 10.220 -9.210 -11.793 1.00 62.09 72 ASP A N 1
ATOM 504 C CA . ASP A 1 72 ? 11.226 -9.936 -11.015 1.00 62.09 72 ASP A CA 1
ATOM 505 C C . ASP A 1 72 ? 11.693 -9.129 -9.780 1.00 62.09 72 ASP A C 1
ATOM 507 O O . ASP A 1 72 ? 12.307 -9.700 -8.874 1.00 62.09 72 ASP A O 1
ATOM 511 N N . HIS A 1 73 ? 11.363 -7.830 -9.682 1.00 60.03 73 HIS A N 1
ATOM 512 C CA . HIS A 1 73 ? 11.713 -6.987 -8.530 1.00 60.03 73 HIS A CA 1
ATOM 513 C C . HIS A 1 73 ? 11.050 -7.414 -7.215 1.00 60.03 73 HIS A C 1
ATOM 515 O O . HIS A 1 73 ? 11.643 -7.236 -6.152 1.00 60.03 73 HIS A O 1
ATOM 521 N N . VAL A 1 74 ? 9.847 -7.990 -7.250 1.00 61.47 74 VAL A N 1
ATOM 522 C CA . VAL A 1 74 ? 9.077 -8.343 -6.042 1.00 61.47 74 VAL A CA 1
ATOM 523 C C . VAL A 1 74 ? 8.707 -9.824 -6.095 1.00 61.47 74 VAL A C 1
ATOM 525 O O . VAL A 1 74 ? 7.546 -10.212 -6.179 1.00 61.47 74 VAL A O 1
ATOM 528 N N . ALA A 1 75 ? 9.724 -10.686 -6.129 1.00 59.62 75 ALA A N 1
ATOM 529 C CA . ALA A 1 75 ? 9.546 -12.123 -6.304 1.00 59.62 75 ALA A CA 1
ATOM 530 C C . ALA A 1 75 ? 8.695 -12.761 -5.180 1.00 59.62 75 ALA A C 1
ATOM 532 O O . ALA A 1 75 ? 9.209 -13.166 -4.140 1.00 59.62 75 ALA A O 1
ATOM 533 N N . GLY A 1 76 ? 7.387 -12.906 -5.426 1.00 64.50 76 GLY A N 1
ATOM 534 C CA . GLY A 1 76 ? 6.456 -13.691 -4.604 1.00 64.50 76 GLY A CA 1
ATOM 535 C C . GLY A 1 76 ? 5.772 -12.951 -3.450 1.00 64.50 76 GLY A C 1
ATOM 536 O O . GLY A 1 76 ? 5.083 -13.599 -2.664 1.00 64.50 76 GLY A O 1
ATOM 537 N N . ALA A 1 77 ? 5.938 -11.632 -3.349 1.00 74.06 77 ALA A N 1
ATOM 538 C CA . ALA A 1 77 ? 5.307 -10.794 -2.332 1.00 74.06 77 ALA A CA 1
ATOM 539 C C . ALA A 1 77 ? 4.063 -10.082 -2.902 1.00 74.06 77 ALA A C 1
ATOM 541 O O . ALA A 1 77 ? 4.187 -9.439 -3.944 1.00 74.06 77 ALA A O 1
ATOM 542 N N . PRO A 1 78 ? 2.885 -10.158 -2.251 1.00 79.69 78 PRO A N 1
ATOM 543 C CA . PRO A 1 78 ? 1.712 -9.411 -2.690 1.00 79.69 78 PRO A CA 1
ATOM 544 C C . PRO A 1 78 ? 1.932 -7.899 -2.559 1.00 79.69 78 PRO A C 1
ATOM 546 O O . PRO A 1 78 ? 2.384 -7.416 -1.518 1.00 79.69 78 PRO A O 1
ATOM 549 N N . ILE A 1 79 ? 1.573 -7.149 -3.599 1.00 81.81 79 ILE A N 1
ATOM 550 C CA . ILE A 1 79 ? 1.696 -5.691 -3.678 1.00 81.81 79 ILE A CA 1
ATOM 551 C C . ILE A 1 79 ? 0.315 -5.056 -3.523 1.00 81.81 79 ILE A C 1
ATOM 553 O O . ILE A 1 79 ? -0.631 -5.370 -4.246 1.00 81.81 79 ILE A O 1
ATOM 557 N N . VAL A 1 80 ? 0.205 -4.104 -2.604 1.00 85.38 80 VAL A N 1
ATOM 558 C CA . VAL A 1 80 ? -1.015 -3.350 -2.330 1.00 85.38 80 VAL A CA 1
ATOM 559 C C . VAL A 1 80 ? -0.752 -1.868 -2.537 1.00 85.38 80 VAL A C 1
ATOM 561 O O . VAL A 1 80 ? 0.069 -1.265 -1.847 1.00 85.38 80 VAL A O 1
ATOM 564 N N . ALA A 1 81 ? -1.482 -1.257 -3.465 1.00 86.38 81 ALA A N 1
ATOM 565 C CA . ALA A 1 81 ? -1.428 0.186 -3.666 1.00 86.38 81 ALA A CA 1
ATOM 566 C C . ALA A 1 81 ? -2.417 0.909 -2.751 1.00 86.38 81 ALA A C 1
ATOM 568 O O . ALA A 1 81 ? -3.614 0.622 -2.748 1.00 86.38 81 ALA A O 1
ATOM 569 N N . LEU A 1 82 ? -1.920 1.897 -2.019 1.00 84.75 82 LEU A N 1
ATOM 570 C CA . LEU A 1 82 ?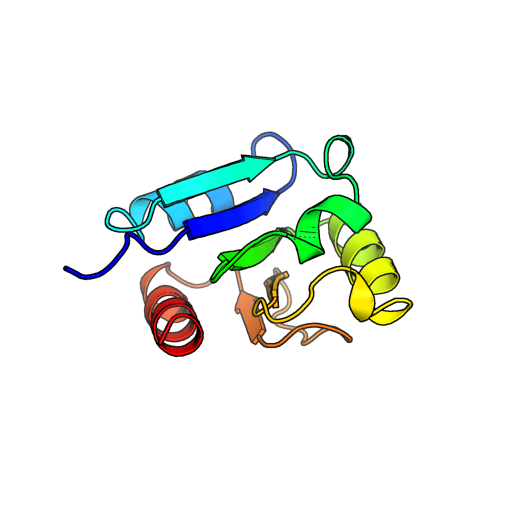 -2.716 2.853 -1.268 1.00 84.75 82 LEU A CA 1
ATOM 571 C C . LEU A 1 82 ? -3.077 4.026 -2.187 1.00 84.75 82 LEU A C 1
ATOM 573 O O . LEU A 1 82 ? -2.207 4.661 -2.776 1.00 84.75 82 LEU A O 1
ATOM 577 N N . THR A 1 83 ? -4.360 4.312 -2.340 1.00 84.81 83 THR A N 1
ATOM 578 C CA . THR A 1 83 ? -4.895 5.280 -3.307 1.00 84.81 83 THR A CA 1
ATOM 579 C C . THR A 1 83 ? -5.960 6.150 -2.650 1.00 84.81 83 THR A C 1
ATOM 581 O O . THR A 1 83 ? -6.473 5.805 -1.593 1.00 84.81 83 THR A O 1
ATOM 584 N N . THR A 1 84 ? -6.305 7.283 -3.259 1.00 81.25 84 THR A N 1
ATOM 585 C CA . THR A 1 84 ? -7.440 8.132 -2.838 1.00 81.25 84 THR A CA 1
ATOM 586 C C . THR A 1 84 ? -8.625 8.066 -3.800 1.00 81.25 84 THR A C 1
ATOM 588 O O . THR A 1 84 ? -9.690 8.601 -3.504 1.00 81.25 84 THR A O 1
ATOM 591 N N . ASP A 1 85 ? -8.439 7.449 -4.966 1.00 78.12 85 ASP A N 1
ATOM 592 C CA . ASP A 1 85 ? -9.437 7.296 -6.026 1.00 78.12 85 ASP A CA 1
ATOM 593 C C . ASP A 1 85 ? -9.988 5.862 -6.114 1.00 78.12 85 ASP A C 1
ATOM 595 O O . ASP A 1 85 ? -10.994 5.630 -6.786 1.00 78.12 85 ASP A O 1
ATOM 599 N N . GLY A 1 86 ? -9.358 4.909 -5.415 1.00 64.88 86 GLY A N 1
ATOM 600 C CA . GLY A 1 86 ? -9.706 3.493 -5.461 1.00 64.88 86 GLY A CA 1
ATOM 601 C C . GLY A 1 86 ? -9.395 2.830 -6.807 1.00 64.88 86 GLY A C 1
ATOM 602 O O . GLY A 1 86 ? -9.891 1.731 -7.061 1.00 64.88 86 GLY A O 1
ATOM 603 N N . GLU A 1 87 ? -8.623 3.476 -7.690 1.00 72.75 87 GLU A N 1
ATOM 604 C CA . GLU A 1 87 ? -8.323 2.930 -9.012 1.00 72.75 87 GLU A CA 1
ATOM 605 C C . GLU A 1 87 ? -7.245 1.847 -8.940 1.00 72.75 87 GLU A C 1
ATOM 607 O O . GLU A 1 87 ? -6.111 2.095 -8.527 1.00 72.75 87 GLU A O 1
ATOM 612 N N . VAL A 1 88 ? -7.588 0.645 -9.418 1.00 63.31 88 VAL A N 1
ATOM 613 C CA . VAL A 1 88 ? -6.652 -0.480 -9.549 1.00 63.31 88 VAL A CA 1
ATOM 614 C C . VAL A 1 88 ? -5.553 -0.113 -10.544 1.00 63.31 88 VAL A C 1
ATOM 616 O O . VAL A 1 88 ? -5.833 0.201 -11.703 1.00 63.31 88 VAL A O 1
ATOM 619 N N . ARG A 1 89 ? -4.295 -0.189 -10.105 1.00 70.25 89 ARG A N 1
ATOM 620 C CA . ARG A 1 89 ? -3.123 0.098 -10.942 1.00 70.25 89 ARG A CA 1
ATOM 621 C C . ARG A 1 89 ? -2.523 -1.188 -11.501 1.00 70.25 89 ARG A C 1
ATOM 623 O O . ARG A 1 89 ? -2.715 -2.261 -10.940 1.00 70.25 89 ARG A O 1
ATOM 630 N N . ALA A 1 90 ? -1.845 -1.097 -12.640 1.00 69.19 90 ALA A N 1
ATOM 631 C CA . ALA A 1 90 ? -1.123 -2.243 -13.190 1.00 69.19 90 ALA A CA 1
ATOM 632 C C . ALA A 1 90 ? 0.003 -2.670 -12.228 1.00 69.19 90 ALA A C 1
ATOM 634 O O . ALA A 1 90 ? 0.540 -1.827 -11.508 1.00 69.1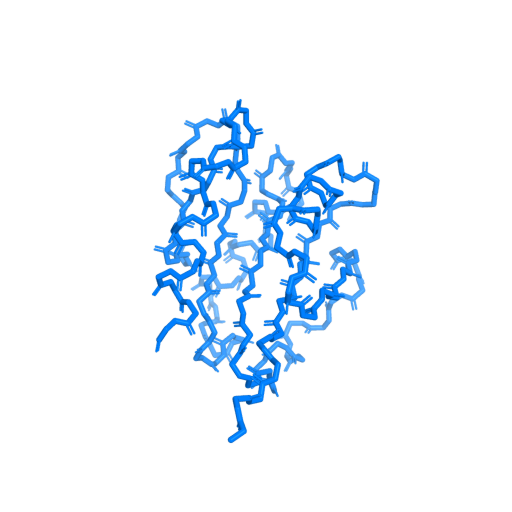9 90 ALA A O 1
ATOM 635 N N . GLY A 1 91 ? 0.309 -3.968 -12.184 1.00 72.25 91 GLY A N 1
ATOM 636 C CA . GLY A 1 91 ? 1.377 -4.512 -11.341 1.00 72.25 91 GLY A CA 1
ATOM 637 C C . GLY A 1 91 ? 1.062 -4.656 -9.845 1.00 72.25 91 GLY A C 1
ATOM 638 O O . GLY A 1 91 ? 1.988 -4.908 -9.082 1.00 72.25 91 GLY A O 1
ATOM 639 N N . VAL A 1 92 ? -0.198 -4.510 -9.401 1.00 81.25 92 VAL A N 1
ATOM 640 C CA . VAL A 1 92 ? -0.583 -4.703 -7.983 1.00 81.25 92 VAL A CA 1
ATOM 641 C C . VAL A 1 92 ? -1.634 -5.794 -7.800 1.00 81.25 92 VAL A C 1
ATOM 643 O O . VAL A 1 92 ? -2.518 -5.967 -8.640 1.00 81.25 92 VAL A O 1
ATOM 646 N N . ASP A 1 93 ? -1.571 -6.497 -6.672 1.00 82.31 93 ASP A N 1
ATOM 647 C CA . ASP A 1 93 ? -2.515 -7.554 -6.297 1.00 82.31 93 ASP A CA 1
ATOM 648 C C . ASP A 1 93 ? -3.812 -6.987 -5.714 1.00 82.31 93 ASP A C 1
ATOM 650 O O . ASP A 1 93 ? -4.889 -7.562 -5.893 1.00 82.31 93 ASP A O 1
ATOM 654 N N . ALA A 1 94 ? -3.729 -5.844 -5.026 1.00 84.38 94 ALA A N 1
ATOM 655 C CA . ALA A 1 94 ? -4.899 -5.154 -4.504 1.00 84.38 94 ALA A CA 1
ATOM 656 C C . ALA A 1 94 ? -4.708 -3.637 -4.390 1.00 84.38 94 ALA A C 1
ATOM 658 O O . ALA A 1 94 ? -3.606 -3.094 -4.471 1.00 84.38 94 ALA A O 1
ATOM 659 N N . THR A 1 95 ? -5.823 -2.941 -4.191 1.00 86.44 95 THR A N 1
ATOM 660 C CA . THR A 1 95 ? -5.867 -1.491 -3.992 1.00 86.44 95 THR A CA 1
ATOM 661 C C . THR A 1 95 ? -6.701 -1.152 -2.774 1.00 86.44 95 THR A C 1
ATOM 663 O O . THR A 1 95 ? -7.779 -1.708 -2.567 1.00 86.44 95 THR A O 1
ATOM 666 N N . VAL A 1 96 ? -6.196 -0.219 -1.979 1.00 84.25 96 VAL A N 1
ATOM 667 C CA . VAL A 1 96 ? -6.832 0.290 -0.770 1.00 84.25 96 VAL A CA 1
ATOM 668 C C . VAL A 1 96 ? -7.102 1.768 -0.965 1.00 84.25 96 VAL A C 1
ATOM 670 O O . VAL A 1 96 ? -6.214 2.522 -1.353 1.00 84.25 96 VAL A O 1
ATOM 673 N N . ASP A 1 97 ? -8.329 2.181 -0.679 1.00 83.56 97 ASP A N 1
ATOM 674 C CA . ASP A 1 97 ? -8.656 3.591 -0.523 1.00 83.56 97 ASP A CA 1
ATOM 675 C C . ASP A 1 97 ? -8.238 4.035 0.885 1.00 83.56 97 ASP A C 1
ATOM 677 O O . ASP A 1 97 ? -8.795 3.562 1.876 1.00 83.56 97 ASP A O 1
ATOM 681 N N . VAL A 1 98 ? -7.255 4.931 0.991 1.00 78.00 98 VAL A N 1
ATOM 682 C CA . VAL A 1 98 ? -6.768 5.448 2.284 1.00 78.00 98 VAL A CA 1
ATOM 683 C C . VAL A 1 98 ? -7.790 6.333 2.990 1.00 78.00 98 VAL A C 1
ATOM 685 O O . VAL A 1 98 ? -7.633 6.638 4.168 1.00 78.00 98 VAL A O 1
ATOM 688 N N . THR A 1 99 ? -8.837 6.765 2.285 1.00 80.38 99 THR A N 1
ATOM 689 C CA . THR A 1 99 ? -9.959 7.490 2.887 1.00 80.38 99 THR A CA 1
ATOM 690 C C . THR A 1 99 ? -10.974 6.543 3.533 1.00 80.38 99 THR A C 1
ATOM 692 O O . THR A 1 99 ? -11.804 6.982 4.336 1.00 80.38 99 THR A O 1
ATOM 695 N N . ALA A 1 100 ? -10.901 5.241 3.229 1.00 78.94 100 ALA A N 1
ATOM 696 C CA . ALA A 1 100 ? -11.714 4.221 3.870 1.00 78.94 100 ALA A CA 1
ATOM 697 C C . ALA A 1 100 ? -11.187 3.903 5.284 1.00 78.94 100 ALA A C 1
ATOM 699 O O . ALA A 1 100 ? -9.984 3.968 5.540 1.00 78.94 100 ALA A O 1
ATOM 700 N N . PRO A 1 101 ? -12.070 3.527 6.228 1.00 76.19 101 PRO A N 1
ATOM 701 C CA . PRO A 1 101 ? -11.651 3.172 7.580 1.00 76.19 101 PRO A CA 1
ATOM 702 C C . PRO A 1 101 ? -10.706 1.963 7.577 1.00 76.19 101 PRO A C 1
ATOM 704 O O . PRO A 1 101 ? -10.880 1.044 6.776 1.00 76.19 101 PRO A O 1
ATOM 707 N N . ALA A 1 102 ? -9.764 1.927 8.528 1.00 71.44 102 ALA A N 1
ATOM 708 C CA . ALA A 1 102 ? -8.731 0.887 8.626 1.00 71.44 102 ALA A CA 1
ATOM 709 C C . ALA A 1 102 ? -9.281 -0.550 8.552 1.00 71.44 102 ALA A C 1
ATOM 711 O O . ALA A 1 102 ? -8.762 -1.417 7.850 1.00 71.44 102 ALA A O 1
ATOM 712 N N . GLU A 1 103 ? -10.413 -0.779 9.214 1.00 72.94 103 GLU A N 1
ATOM 713 C CA . GLU A 1 103 ? -11.124 -2.060 9.258 1.00 72.94 103 GLU A CA 1
ATOM 714 C C . GLU A 1 103 ? -11.500 -2.599 7.866 1.00 72.94 103 GLU A C 1
ATOM 716 O O . GLU A 1 103 ? -11.597 -3.814 7.679 1.00 72.94 103 GLU A O 1
ATOM 721 N N . ALA A 1 104 ? -11.712 -1.711 6.886 1.00 71.69 104 ALA A N 1
ATOM 722 C CA . ALA A 1 104 ? -12.124 -2.075 5.534 1.00 71.69 104 ALA A CA 1
ATOM 723 C C . ALA A 1 104 ? -11.010 -2.768 4.739 1.00 71.69 104 ALA A C 1
ATOM 725 O O . ALA A 1 104 ? -11.308 -3.597 3.879 1.00 71.69 104 ALA A O 1
ATOM 726 N N . TRP A 1 105 ? -9.744 -2.470 5.034 1.00 76.12 105 TRP A N 1
ATOM 727 C CA . TRP A 1 105 ? -8.608 -3.016 4.294 1.00 76.12 105 TRP A CA 1
ATOM 728 C C . TRP A 1 105 ? -7.733 -3.971 5.121 1.00 76.12 105 TRP A C 1
ATOM 730 O O . TRP A 1 105 ? -7.085 -4.834 4.536 1.00 76.12 105 TRP A O 1
ATOM 740 N N . VAL A 1 106 ? -7.797 -3.948 6.461 1.00 74.12 106 VAL A N 1
ATOM 741 C CA . VAL A 1 106 ? -7.120 -4.943 7.327 1.00 74.12 106 VAL A CA 1
ATOM 742 C C . VAL A 1 106 ? -7.465 -6.376 6.928 1.00 74.12 106 VAL A C 1
ATOM 744 O O . VAL A 1 106 ? -6.587 -7.230 6.842 1.00 74.12 106 VAL A O 1
ATOM 747 N N . ARG A 1 107 ? -8.742 -6.652 6.643 1.00 75.19 107 ARG A N 1
ATOM 748 C CA . ARG A 1 107 ? -9.182 -7.996 6.248 1.00 75.19 107 ARG A CA 1
ATOM 749 C C . ARG A 1 107 ? -8.592 -8.432 4.904 1.00 75.19 107 ARG A C 1
ATOM 751 O O . ARG A 1 107 ? -8.243 -9.595 4.751 1.00 75.19 107 ARG A O 1
ATOM 758 N N . MET A 1 108 ? -8.474 -7.503 3.957 1.00 80.12 108 MET A N 1
ATOM 759 C CA . MET A 1 108 ? -7.836 -7.752 2.662 1.00 80.12 108 MET A CA 1
ATOM 760 C C . MET A 1 108 ? -6.354 -8.080 2.854 1.00 80.12 108 MET A C 1
ATOM 762 O O . MET A 1 108 ? -5.883 -9.085 2.335 1.00 80.12 108 MET A O 1
ATOM 766 N N . VAL A 1 109 ? -5.644 -7.276 3.648 1.00 75.75 109 VAL A N 1
ATOM 767 C CA . VAL A 1 109 ? -4.232 -7.508 3.977 1.00 75.75 109 VAL A CA 1
ATOM 768 C C . VAL A 1 109 ? -4.033 -8.871 4.646 1.00 75.75 109 VAL A C 1
ATOM 770 O O . VAL A 1 109 ? -3.144 -9.622 4.258 1.00 75.75 109 VAL A O 1
ATOM 773 N N . GLN A 1 110 ? -4.897 -9.241 5.591 1.00 74.88 110 GLN A N 1
ATOM 774 C CA . GLN A 1 110 ? -4.849 -10.555 6.237 1.00 74.88 110 GLN A CA 1
ATOM 775 C C . GLN A 1 110 ? -5.082 -11.716 5.264 1.00 74.88 110 GLN A C 1
ATOM 777 O O . GLN A 1 110 ? -4.457 -12.760 5.419 1.00 74.88 110 GLN A O 1
ATOM 782 N N . ASP A 1 111 ? -5.978 -11.568 4.285 1.00 77.06 111 ASP A N 1
ATOM 783 C CA . ASP A 1 111 ? -6.213 -12.607 3.276 1.00 77.06 111 ASP A CA 1
ATOM 784 C C . ASP A 1 111 ? -5.043 -12.725 2.280 1.00 77.06 111 ASP A C 1
ATOM 786 O O . ASP A 1 111 ? -4.794 -13.823 1.792 1.00 77.06 111 ASP A O 1
ATOM 790 N N . LEU A 1 112 ? -4.293 -11.645 2.025 1.00 74.75 112 LEU A N 1
ATOM 791 C CA . LEU A 1 112 ? -3.077 -11.664 1.194 1.00 74.75 112 LEU A CA 1
ATOM 792 C C . LEU A 1 112 ? -1.868 -12.290 1.900 1.00 74.75 112 LEU A C 1
ATOM 794 O O . LEU A 1 112 ? -0.971 -12.808 1.244 1.00 74.75 112 LEU A O 1
ATOM 798 N N . LEU A 1 113 ? -1.839 -12.238 3.230 1.00 70.94 113 LEU A N 1
ATOM 799 C CA . LEU A 1 113 ? -0.765 -12.801 4.046 1.00 70.94 113 LEU A CA 1
ATOM 800 C C . LEU A 1 113 ? -0.957 -14.300 4.369 1.00 70.94 113 LEU A C 1
ATOM 802 O O . LEU A 1 113 ? -0.087 -14.891 5.003 1.00 70.94 113 LEU A O 1
ATOM 806 N N . ARG A 1 114 ? -2.084 -14.919 3.998 1.00 67.69 114 ARG A N 1
ATOM 807 C CA . ARG A 1 114 ? -2.421 -16.326 4.302 1.00 67.69 114 ARG A CA 1
ATOM 808 C C . ARG A 1 114 ? -1.886 -17.323 3.282 1.00 67.69 114 ARG A C 1
ATOM 810 O O . ARG A 1 114 ? -1.510 -18.431 3.729 1.00 67.69 114 ARG A O 1
#